Protein AF-A0A7C4HVN5-F1 (afdb_monomer)

Solvent-accessible surface area (backbone atoms only — not comparable to full-atom values): 6038 Å² total; per-residue (Å²): 138,83,81,81,79,80,75,78,80,86,78,70,95,48,80,42,43,30,37,32,36,33,32,39,74,88,47,77,42,64,34,51,41,69,56,46,44,54,45,65,73,51,71,74,70,88,48,78,56,58,67,53,44,46,70,75,43,67,19,30,33,31,28,29,86,75,45,53,52,70,60,51,19,53,50,52,20,52,48,36,48,75,68,50,73,28,79,89,35,69,40,43,45,49,52,45,78,48,77,84,76,85,126

Structure (mmCIF, N/CA/C/O backbone):
data_AF-A0A7C4HVN5-F1
#
_entry.id   AF-A0A7C4HVN5-F1
#
loop_
_atom_site.group_PDB
_atom_site.id
_atom_site.type_symbol
_atom_site.label_atom_id
_atom_site.label_alt_id
_atom_site.label_comp_id
_atom_site.label_asym_id
_atom_site.label_entity_id
_atom_site.label_seq_id
_atom_site.pdbx_PDB_ins_code
_atom_site.Cartn_x
_atom_site.Cartn_y
_atom_site.Cartn_z
_atom_site.occupancy
_atom_site.B_iso_or_equiv
_atom_site.auth_seq_id
_atom_site.auth_comp_id
_atom_site.auth_asym_id
_atom_site.auth_atom_id
_atom_site.pdbx_PDB_model_num
ATOM 1 N N . MET A 1 1 ? -1.308 26.441 -25.029 1.00 46.66 1 MET A N 1
ATOM 2 C CA . MET A 1 1 ? -1.790 25.104 -24.630 1.00 46.66 1 MET A CA 1
ATOM 3 C C . MET A 1 1 ? -1.001 24.045 -25.396 1.00 46.66 1 MET A C 1
ATOM 5 O O . MET A 1 1 ? -1.317 23.825 -26.558 1.00 46.66 1 MET A O 1
ATOM 9 N N . PRO A 1 2 ? 0.049 23.431 -24.836 1.00 46.72 2 PRO A N 1
ATOM 10 C CA . PRO A 1 2 ? 0.594 22.197 -25.385 1.00 46.72 2 PRO A CA 1
ATOM 11 C C . PRO A 1 2 ? -0.026 21.003 -24.650 1.00 46.72 2 PRO A C 1
ATOM 13 O O . PRO A 1 2 ? 0.135 20.854 -23.442 1.00 46.72 2 PRO A O 1
ATOM 16 N N . GLY A 1 3 ? -0.795 20.197 -25.385 1.00 45.41 3 GLY A N 1
ATOM 17 C CA . GLY A 1 3 ? -1.386 18.957 -24.895 1.00 45.41 3 GLY A CA 1
ATOM 18 C C . GLY A 1 3 ? -0.297 17.934 -24.597 1.00 45.41 3 GLY A C 1
ATOM 19 O O . GLY A 1 3 ? 0.466 17.557 -25.487 1.00 45.41 3 GLY A O 1
ATOM 20 N N . ASN A 1 4 ? -0.229 17.521 -23.332 1.00 45.53 4 ASN A N 1
ATOM 21 C CA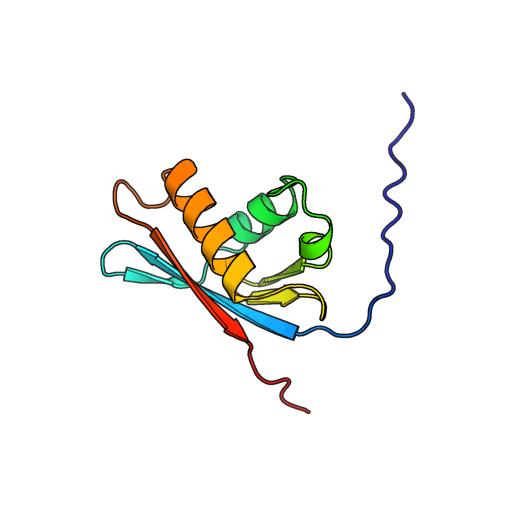 . ASN A 1 4 ? 0.646 16.465 -22.850 1.00 45.53 4 ASN A CA 1
ATOM 22 C C . ASN A 1 4 ? 0.444 15.192 -23.675 1.00 45.53 4 ASN A C 1
ATOM 24 O O . ASN A 1 4 ? -0.593 14.532 -23.623 1.00 45.53 4 ASN A O 1
ATOM 28 N N . ARG A 1 5 ? 1.490 14.856 -24.419 1.00 46.56 5 ARG A N 1
ATOM 29 C CA . ARG A 1 5 ? 1.700 13.573 -25.067 1.00 46.56 5 ARG A CA 1
ATOM 30 C C . ARG A 1 5 ? 1.930 12.535 -23.964 1.00 46.56 5 ARG A C 1
ATOM 32 O O . ARG A 1 5 ? 3.048 12.378 -23.486 1.00 46.56 5 ARG A O 1
ATOM 39 N N . PHE A 1 6 ? 0.864 11.869 -23.526 1.00 46.53 6 PHE A N 1
ATOM 40 C CA . PHE A 1 6 ? 0.971 10.651 -22.726 1.00 46.53 6 PHE A CA 1
ATOM 41 C C . PHE A 1 6 ? 1.478 9.542 -23.652 1.00 46.53 6 PHE A C 1
ATOM 43 O O . PHE A 1 6 ? 0.701 8.816 -24.269 1.00 46.53 6 PHE A O 1
ATOM 50 N N . GLU A 1 7 ? 2.798 9.470 -23.826 1.00 44.66 7 GLU A N 1
ATOM 51 C CA . GLU A 1 7 ? 3.442 8.303 -24.420 1.00 44.66 7 GLU A CA 1
ATOM 52 C C . GLU A 1 7 ? 3.279 7.138 -23.446 1.00 44.66 7 GLU A C 1
ATOM 54 O O . GLU A 1 7 ? 4.074 6.955 -22.529 1.00 44.66 7 GLU A O 1
ATOM 59 N N . TYR A 1 8 ? 2.206 6.371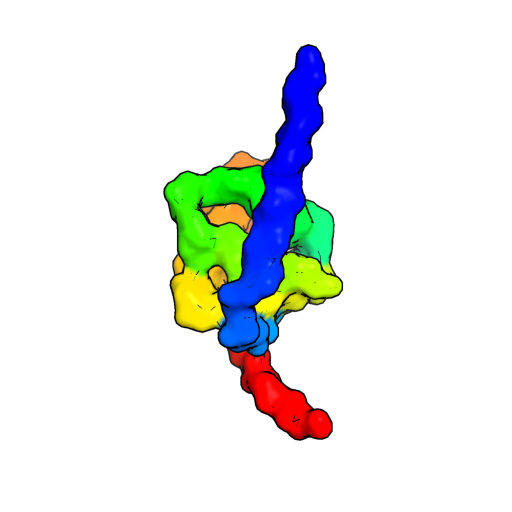 -23.634 1.00 49.00 8 TYR A N 1
ATOM 60 C CA . TYR A 1 8 ? 2.004 5.077 -22.998 1.00 49.00 8 TYR A CA 1
ATOM 61 C C . TYR A 1 8 ? 3.140 4.162 -23.478 1.00 49.00 8 TYR A C 1
ATOM 63 O O . TYR A 1 8 ? 3.090 3.613 -24.579 1.00 49.00 8 TYR A O 1
ATOM 71 N N . HIS A 1 9 ? 4.214 4.055 -22.694 1.00 47.97 9 HIS A N 1
ATOM 72 C CA . HIS A 1 9 ? 5.328 3.146 -22.955 1.00 47.97 9 HIS A CA 1
ATOM 73 C C . HIS A 1 9 ? 4.884 1.707 -22.656 1.00 47.97 9 HIS A C 1
ATOM 75 O O . HIS A 1 9 ? 5.329 1.044 -21.727 1.00 47.97 9 HIS A O 1
ATOM 81 N N . SER A 1 10 ? 3.982 1.199 -23.490 1.00 51.38 10 SER A N 1
ATOM 82 C CA . SER A 1 10 ? 3.634 -0.209 -23.576 1.00 51.38 10 SER A CA 1
ATOM 83 C C . SER A 1 10 ? 4.828 -0.985 -24.138 1.00 51.38 10 SER A C 1
ATOM 85 O O . SER A 1 10 ? 4.924 -1.174 -25.353 1.00 51.38 10 SER A O 1
ATOM 87 N N . ARG A 1 11 ? 5.769 -1.393 -23.273 1.00 50.28 11 ARG A N 1
ATOM 88 C CA . ARG A 1 11 ? 6.725 -2.493 -23.524 1.00 50.28 11 ARG A CA 1
ATOM 89 C C . ARG A 1 11 ? 7.532 -2.869 -22.273 1.00 50.28 11 ARG A C 1
ATOM 91 O O . ARG A 1 11 ? 8.747 -2.715 -22.233 1.00 50.28 11 ARG A O 1
ATOM 98 N N . ALA A 1 12 ? 6.868 -3.481 -21.297 1.00 47.78 12 ALA A N 1
ATOM 99 C CA . ALA A 1 12 ? 7.514 -4.446 -20.409 1.00 47.78 12 ALA A CA 1
ATOM 100 C C . ALA A 1 12 ? 6.524 -5.562 -20.044 1.00 47.78 12 ALA A C 1
ATOM 102 O O . ALA A 1 12 ? 5.816 -5.531 -19.047 1.00 47.78 12 ALA A O 1
ATOM 103 N N . MET A 1 13 ? 6.475 -6.577 -20.907 1.00 61.12 13 MET A N 1
ATOM 104 C CA . MET A 1 13 ? 5.964 -7.899 -20.561 1.00 61.12 13 MET A CA 1
ATOM 105 C C . MET A 1 13 ? 6.689 -8.390 -19.303 1.00 61.12 13 MET A C 1
ATOM 107 O O . MET A 1 13 ? 7.889 -8.605 -19.378 1.00 61.12 13 MET A O 1
ATOM 111 N N . PHE A 1 14 ? 5.981 -8.530 -18.182 1.00 53.28 14 PHE A N 1
ATOM 112 C CA . PHE 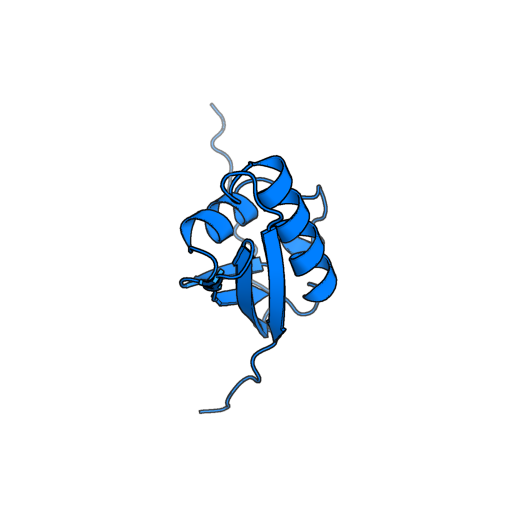A 1 14 ? 6.034 -9.620 -17.191 1.00 53.28 14 PHE A CA 1
ATOM 113 C C . PHE A 1 14 ? 5.077 -9.246 -16.051 1.00 53.28 14 PHE A C 1
ATOM 115 O O . PHE A 1 14 ? 5.493 -8.780 -14.998 1.00 53.28 14 PHE A O 1
ATOM 122 N N . VAL A 1 15 ? 3.783 -9.454 -16.290 1.00 62.56 15 VAL A N 1
ATOM 123 C CA . VAL A 1 15 ? 2.712 -9.094 -15.359 1.00 62.56 15 VAL A CA 1
ATOM 124 C C . VAL A 1 15 ? 2.706 -10.067 -14.172 1.00 62.56 15 VAL A C 1
ATOM 126 O O . VAL A 1 15 ? 2.344 -11.243 -14.295 1.00 62.56 15 VAL A O 1
ATOM 129 N N . ARG A 1 16 ? 3.213 -9.612 -13.023 1.00 75.88 16 ARG A N 1
ATOM 130 C CA . ARG A 1 16 ? 3.000 -10.275 -11.732 1.00 75.88 16 ARG A CA 1
ATOM 131 C C . ARG A 1 16 ? 1.654 -9.798 -11.218 1.00 75.88 16 ARG A C 1
ATOM 133 O O . ARG A 1 16 ? 1.431 -8.595 -11.118 1.00 75.88 16 ARG A O 1
ATOM 140 N N . LYS A 1 17 ? 0.753 -10.730 -10.919 1.00 82.75 17 LYS A N 1
ATOM 141 C CA . LYS A 1 17 ? -0.525 -10.391 -10.297 1.00 82.75 17 LYS A CA 1
ATOM 142 C C . LYS A 1 17 ? -0.289 -10.279 -8.804 1.00 82.75 17 LYS A C 1
ATOM 144 O O . LYS A 1 17 ? 0.065 -11.256 -8.161 1.00 82.75 17 LYS A O 1
ATOM 149 N N . LEU A 1 18 ? -0.460 -9.088 -8.268 1.00 85.62 18 LEU A N 1
ATOM 150 C CA . LEU A 1 18 ? -0.352 -8.794 -6.855 1.00 85.62 18 LEU A CA 1
ATOM 151 C C . LEU A 1 18 ? -1.758 -8.643 -6.288 1.00 85.62 18 LEU A C 1
ATOM 153 O O . LEU A 1 18 ? -2.559 -7.831 -6.750 1.00 85.62 18 LEU A O 1
ATOM 157 N N . ARG A 1 19 ? -2.067 -9.437 -5.273 1.00 87.69 19 ARG A N 1
ATOM 158 C CA . ARG A 1 19 ? -3.274 -9.284 -4.480 1.00 87.69 19 ARG A CA 1
ATOM 159 C C . ARG A 1 19 ? -2.990 -8.312 -3.348 1.00 87.69 19 ARG A C 1
ATOM 161 O O . ARG A 1 19 ? -2.082 -8.541 -2.559 1.00 87.69 19 ARG A O 1
ATOM 168 N N . VAL A 1 20 ? -3.771 -7.244 -3.267 1.00 88.25 20 VAL A N 1
ATOM 169 C CA . VAL A 1 20 ? -3.636 -6.182 -2.271 1.00 88.25 20 VAL A CA 1
ATOM 170 C C . VAL A 1 20 ? -4.799 -6.250 -1.292 1.00 88.25 20 VAL A C 1
ATOM 172 O O . VAL A 1 20 ? -5.960 -6.021 -1.639 1.00 88.25 20 VAL A O 1
ATOM 175 N N . GLU A 1 21 ? -4.475 -6.523 -0.038 1.00 90.19 21 GLU A N 1
ATOM 176 C CA . GLU A 1 21 ? -5.435 -6.621 1.051 1.00 90.19 21 GLU A CA 1
ATOM 177 C C . GLU A 1 21 ? -5.097 -5.582 2.114 1.00 90.19 21 GLU A C 1
ATOM 179 O O . GLU A 1 21 ? -3.946 -5.431 2.519 1.00 90.19 21 GLU A O 1
ATOM 184 N N . VAL A 1 22 ? -6.108 -4.854 2.573 1.00 88.81 22 VAL A N 1
ATOM 185 C CA . VAL A 1 22 ? -5.961 -3.846 3.620 1.00 88.81 22 VAL A CA 1
ATOM 186 C C . VAL A 1 22 ? -6.634 -4.340 4.891 1.00 88.81 22 VAL A C 1
ATOM 188 O O . VAL A 1 22 ? -7.751 -4.854 4.870 1.00 88.81 22 VAL A O 1
ATOM 191 N N . ILE A 1 23 ? -5.942 -4.204 6.012 1.00 89.00 23 ILE A N 1
ATOM 192 C CA . ILE A 1 23 ? -6.401 -4.626 7.330 1.00 89.00 23 ILE A CA 1
ATOM 193 C C . ILE A 1 23 ? -6.536 -3.366 8.172 1.00 89.00 23 ILE A C 1
ATOM 195 O O . ILE A 1 23 ? -5.551 -2.685 8.436 1.00 89.00 23 ILE A O 1
ATOM 199 N N . ILE A 1 24 ? -7.755 -3.027 8.570 1.00 87.88 24 ILE A N 1
ATOM 200 C CA . ILE A 1 24 ? -8.050 -1.792 9.298 1.00 87.88 24 ILE A CA 1
ATOM 201 C C . ILE A 1 24 ? -8.613 -2.183 10.653 1.00 87.88 24 ILE A C 1
ATOM 203 O O . ILE A 1 24 ? -9.739 -2.669 10.766 1.00 87.88 24 ILE A O 1
ATOM 207 N N . GLY A 1 25 ? -7.798 -2.030 11.696 1.00 84.19 25 GLY A N 1
ATOM 208 C CA . GLY A 1 25 ? -8.101 -2.604 13.006 1.00 84.19 25 GLY A CA 1
ATOM 209 C C . GLY A 1 25 ? -8.181 -4.134 12.942 1.00 84.19 25 GLY A C 1
ATOM 210 O O . GLY A 1 25 ? -7.150 -4.796 12.938 1.00 84.19 25 GLY A O 1
ATOM 211 N N . ASN A 1 26 ? -9.400 -4.682 12.887 1.00 80.56 26 ASN A N 1
ATOM 212 C CA . ASN A 1 26 ? -9.669 -6.126 12.843 1.00 80.56 26 ASN A CA 1
ATOM 213 C C . ASN A 1 26 ? -10.419 -6.562 11.569 1.00 80.56 26 ASN A C 1
ATOM 215 O O . ASN A 1 26 ? -10.801 -7.723 11.436 1.00 80.56 26 ASN A O 1
ATOM 219 N N . GLU A 1 27 ? -10.653 -5.638 10.638 1.00 82.94 27 GLU A N 1
ATOM 220 C CA . GLU A 1 27 ? -11.346 -5.925 9.386 1.00 82.94 27 GLU A CA 1
ATOM 221 C C . GLU A 1 27 ? -10.341 -6.019 8.246 1.00 82.94 27 GLU A C 1
ATOM 223 O O . GLU A 1 27 ? -9.667 -5.043 7.911 1.00 82.94 27 GLU A O 1
ATOM 228 N N . LYS A 1 28 ? -10.242 -7.208 7.650 1.00 86.19 28 LYS A N 1
ATOM 229 C CA . LYS A 1 28 ? -9.479 -7.442 6.428 1.00 86.19 28 LYS A CA 1
ATOM 230 C C . LYS A 1 28 ? -10.415 -7.283 5.234 1.00 86.19 28 LYS A C 1
ATOM 232 O O . LYS A 1 28 ? -11.396 -8.013 5.1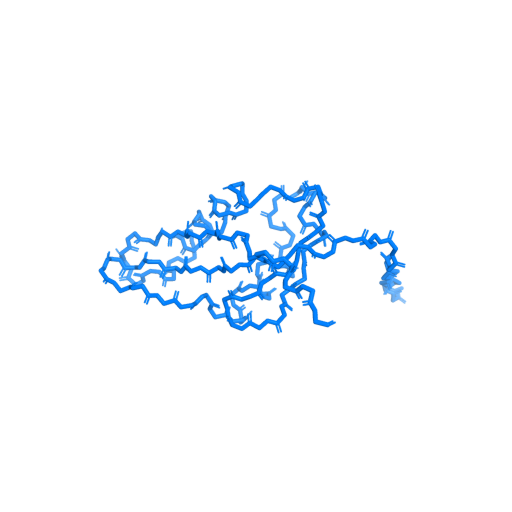24 1.00 86.19 28 LYS A O 1
ATOM 237 N N . ARG A 1 29 ? -10.097 -6.354 4.336 1.00 86.50 29 ARG A N 1
ATOM 238 C CA . ARG A 1 29 ? -10.845 -6.112 3.098 1.00 86.50 29 ARG A CA 1
ATOM 239 C C . ARG A 1 29 ? -9.913 -6.020 1.899 1.00 86.50 29 ARG A C 1
ATOM 241 O O . ARG A 1 29 ? -8.732 -5.707 2.037 1.00 86.50 29 ARG A O 1
ATOM 248 N N . LEU A 1 30 ? -10.447 -6.298 0.716 1.00 85.69 30 LEU A N 1
ATOM 249 C CA . LEU A 1 30 ? -9.736 -6.037 -0.534 1.00 85.69 30 LEU A CA 1
ATOM 250 C C . LEU A 1 30 ? -9.534 -4.525 -0.679 1.00 85.69 30 LEU A C 1
ATOM 252 O O . LEU A 1 30 ? -10.409 -3.743 -0.299 1.00 85.69 30 LEU A O 1
ATOM 256 N N . CYS A 1 31 ? -8.367 -4.108 -1.174 1.00 83.38 31 CYS A N 1
ATOM 257 C CA . CYS A 1 31 ? -8.113 -2.689 -1.403 1.00 83.38 31 CYS A CA 1
ATOM 258 C C . CYS A 1 31 ? -9.044 -2.179 -2.516 1.00 83.38 31 CYS A C 1
ATOM 260 O O . CYS A 1 31 ? -8.978 -2.713 -3.621 1.00 83.38 31 CYS A O 1
ATOM 262 N N . PRO A 1 32 ? -9.893 -1.167 -2.282 1.00 82.88 32 PRO A N 1
ATOM 263 C CA . PRO A 1 32 ? -10.771 -0.639 -3.320 1.00 82.88 32 PRO A CA 1
ATOM 264 C C . PRO A 1 32 ? -9.979 -0.227 -4.564 1.00 82.88 32 PRO A C 1
ATOM 266 O O . PRO A 1 32 ? -8.915 0.389 -4.443 1.00 82.88 32 PRO A O 1
ATOM 269 N N . LEU A 1 33 ? -10.514 -0.513 -5.755 1.00 80.50 33 LEU A N 1
ATOM 270 C CA . LEU A 1 33 ? -9.870 -0.125 -7.014 1.00 80.50 33 LEU A CA 1
ATOM 271 C C . LEU A 1 33 ? -9.628 1.390 -7.063 1.00 80.50 33 LEU A C 1
ATOM 273 O O . LEU A 1 33 ? -8.567 1.809 -7.494 1.00 80.50 33 LEU A O 1
ATOM 277 N N . GLU A 1 34 ? -10.547 2.201 -6.528 1.00 80.94 34 GLU A N 1
ATOM 278 C CA . GLU A 1 34 ? -10.388 3.661 -6.416 1.00 80.94 34 GLU A CA 1
ATOM 279 C C . GLU A 1 34 ? -9.144 4.090 -5.619 1.00 80.94 34 GLU A C 1
ATOM 281 O O . GLU A 1 34 ? -8.560 5.136 -5.899 1.00 80.94 34 GLU A O 1
ATOM 286 N N . TRP A 1 35 ? -8.724 3.311 -4.616 1.00 84.31 35 TRP A N 1
ATOM 287 C CA . TRP A 1 35 ? -7.552 3.624 -3.799 1.00 84.31 35 TRP A CA 1
ATOM 288 C C . TRP A 1 35 ? -6.280 3.239 -4.533 1.00 84.31 35 TRP A C 1
ATOM 290 O O . TRP A 1 35 ? -5.320 4.002 -4.496 1.00 84.31 35 TRP A O 1
ATOM 300 N N . LEU A 1 36 ? -6.299 2.096 -5.223 1.00 80.12 36 LEU A N 1
ATOM 301 C CA . LEU A 1 36 ? -5.208 1.659 -6.090 1.00 80.12 36 LEU A CA 1
ATOM 302 C C . LEU A 1 36 ? -5.029 2.617 -7.276 1.00 80.12 36 LEU A C 1
ATOM 304 O O . LEU A 1 36 ? -3.911 3.028 -7.557 1.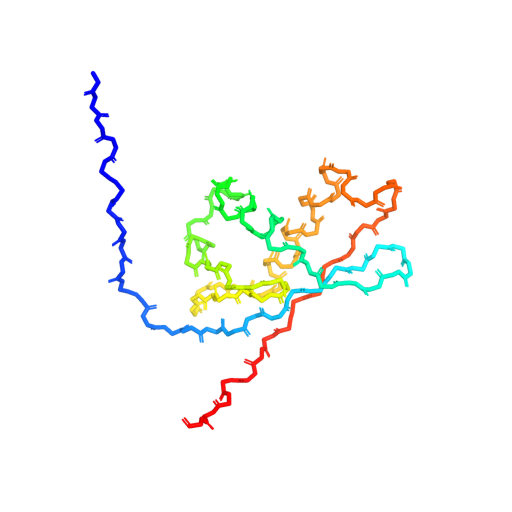00 80.12 36 LEU A O 1
ATOM 308 N N . ASP A 1 37 ? -6.125 3.033 -7.907 1.00 76.94 37 ASP A N 1
ATOM 309 C CA . ASP A 1 37 ? -6.153 4.021 -8.987 1.00 76.94 37 ASP A CA 1
ATOM 310 C C . ASP A 1 37 ? -5.661 5.391 -8.504 1.00 76.94 37 ASP A C 1
ATOM 312 O O . ASP A 1 37 ? -4.735 5.958 -9.078 1.00 76.94 37 ASP A O 1
ATOM 316 N N . SER A 1 38 ? -6.171 5.878 -7.366 1.00 76.88 38 SER A N 1
ATOM 317 C CA . SER A 1 38 ? -5.700 7.128 -6.753 1.00 76.88 38 SER A CA 1
ATOM 318 C C . SER A 1 38 ? -4.222 7.083 -6.358 1.00 76.88 38 SER A C 1
ATOM 320 O O . SER A 1 38 ? -3.556 8.118 -6.354 1.00 76.88 38 SER A O 1
ATOM 322 N N . PHE A 1 39 ? -3.717 5.913 -5.968 1.00 74.94 39 PHE A N 1
ATOM 323 C CA . PHE A 1 39 ? -2.310 5.695 -5.650 1.00 74.94 39 PHE A CA 1
ATOM 324 C C . PHE A 1 39 ? -1.455 5.697 -6.925 1.00 74.94 39 PHE A C 1
ATOM 326 O O . PHE A 1 39 ? -0.459 6.415 -6.980 1.00 74.94 39 PHE A O 1
ATOM 333 N N . ALA A 1 40 ? -1.885 4.984 -7.970 1.00 68.06 40 ALA A N 1
ATOM 334 C CA . ALA A 1 40 ? -1.204 4.920 -9.262 1.00 68.06 40 ALA A CA 1
ATOM 335 C C . ALA A 1 40 ? -1.183 6.283 -9.982 1.00 68.06 40 ALA A C 1
ATOM 337 O O . ALA A 1 40 ? -0.140 6.716 -10.463 1.00 68.06 40 ALA A O 1
ATOM 338 N N . MET A 1 41 ? -2.300 7.021 -9.989 1.00 67.69 41 MET A N 1
ATOM 339 C CA . MET A 1 41 ? -2.388 8.351 -10.610 1.00 67.69 41 MET A CA 1
ATOM 340 C C . MET A 1 41 ? -1.530 9.406 -9.912 1.00 67.69 41 MET A C 1
ATOM 342 O O . MET A 1 41 ? -1.093 10.377 -10.536 1.00 67.69 41 MET A O 1
ATOM 346 N N . ARG A 1 42 ? -1.325 9.282 -8.598 1.00 59.00 42 ARG A N 1
ATOM 347 C CA . ARG A 1 42 ? -0.739 10.353 -7.792 1.00 59.00 42 ARG A CA 1
ATOM 348 C C . ARG A 1 42 ? 0.728 10.098 -7.484 1.00 59.00 42 ARG A C 1
ATOM 350 O O . ARG A 1 42 ? 1.083 10.154 -6.319 1.00 59.00 42 ARG A O 1
ATOM 357 N N . ASN A 1 43 ? 1.557 9.887 -8.513 1.00 52.25 43 ASN A N 1
ATOM 358 C CA . ASN A 1 43 ? 3.019 10.087 -8.499 1.00 52.25 43 ASN A CA 1
ATOM 359 C C . ASN A 1 43 ? 3.680 9.694 -7.156 1.00 52.25 43 ASN A C 1
ATOM 361 O O . ASN A 1 43 ? 4.304 10.515 -6.481 1.00 52.25 43 ASN A O 1
ATOM 365 N N . PHE A 1 44 ? 3.385 8.480 -6.673 1.00 49.88 44 PHE A N 1
ATOM 366 C CA . PHE A 1 44 ? 3.256 8.303 -5.224 1.00 49.88 44 PHE A CA 1
ATOM 367 C C . PHE A 1 44 ? 4.573 8.208 -4.446 1.00 49.88 44 PHE A C 1
ATOM 369 O O . PHE A 1 44 ? 4.589 8.387 -3.231 1.00 49.88 44 PHE A O 1
ATOM 376 N N . THR A 1 45 ? 5.711 8.048 -5.110 1.00 47.66 45 THR A N 1
ATOM 377 C CA . THR A 1 45 ? 6.998 7.975 -4.398 1.00 47.66 45 THR A CA 1
ATOM 378 C C . THR A 1 45 ? 8.160 8.606 -5.147 1.00 47.66 45 THR A C 1
ATOM 380 O O . THR A 1 45 ? 9.303 8.340 -4.789 1.00 47.66 45 THR A O 1
ATOM 383 N N . ASN A 1 46 ? 7.922 9.431 -6.181 1.00 52.56 46 ASN A N 1
ATOM 384 C CA . ASN A 1 46 ? 9.012 9.941 -7.038 1.00 52.56 46 ASN A CA 1
ATOM 385 C C . ASN A 1 46 ? 9.925 8.796 -7.549 1.00 52.56 46 ASN A C 1
ATOM 387 O O . ASN A 1 46 ? 11.102 8.985 -7.851 1.00 52.56 46 ASN A O 1
ATOM 391 N N . ALA A 1 47 ? 9.378 7.579 -7.557 1.00 54.06 47 ALA A N 1
ATOM 392 C CA . ALA A 1 47 ? 10.084 6.328 -7.716 1.00 54.06 47 ALA A CA 1
ATOM 393 C C . ALA A 1 47 ? 9.527 5.699 -8.994 1.00 54.06 47 ALA A C 1
ATOM 395 O O . ALA A 1 47 ? 8.470 5.064 -8.957 1.00 54.06 47 ALA A O 1
ATOM 396 N N . PRO A 1 48 ? 10.209 5.900 -10.135 1.00 61.22 48 PRO A N 1
ATOM 397 C CA . PRO A 1 48 ? 9.765 5.389 -11.430 1.00 61.22 48 PRO A CA 1
ATOM 398 C C . PRO A 1 48 ? 9.677 3.855 -11.469 1.00 61.22 48 PRO A C 1
ATOM 400 O O . PRO A 1 48 ? 9.153 3.293 -12.422 1.00 61.22 48 PRO A O 1
ATOM 403 N N . GLU A 1 49 ? 10.162 3.161 -10.432 1.00 62.28 49 GLU A N 1
ATOM 404 C CA . GLU A 1 49 ? 10.020 1.713 -10.266 1.00 62.28 49 GLU A CA 1
ATOM 405 C C . GLU A 1 49 ? 8.561 1.262 -10.078 1.00 62.28 49 GLU A C 1
ATOM 407 O O . GLU A 1 49 ? 8.238 0.151 -10.482 1.00 62.28 49 GLU A O 1
ATOM 412 N N . PHE A 1 50 ? 7.684 2.111 -9.521 1.00 66.25 50 PHE A N 1
ATOM 413 C CA . PHE A 1 50 ? 6.261 1.799 -9.301 1.00 66.25 50 PHE A CA 1
ATOM 414 C C . PHE A 1 50 ? 5.340 2.306 -10.416 1.00 66.25 50 PHE A C 1
ATOM 416 O O . PHE A 1 50 ? 4.143 2.035 -10.380 1.00 66.25 50 PHE A O 1
ATOM 423 N N . ASP A 1 51 ? 5.882 3.019 -11.405 1.00 65.00 51 ASP A N 1
ATOM 424 C CA . ASP A 1 51 ? 5.129 3.464 -12.586 1.00 65.00 51 ASP A CA 1
ATOM 425 C C . ASP A 1 51 ? 4.662 2.261 -13.428 1.00 65.00 51 ASP A C 1
ATOM 427 O O . ASP A 1 51 ? 3.591 2.276 -14.023 1.00 65.00 51 ASP A O 1
ATOM 431 N N . ASP A 1 52 ? 5.410 1.152 -13.363 1.00 70.69 52 ASP A N 1
ATOM 432 C CA . ASP A 1 52 ? 5.063 -0.134 -13.980 1.00 70.69 52 ASP A CA 1
ATOM 433 C C . ASP A 1 52 ? 4.044 -0.935 -13.133 1.00 70.69 52 ASP A C 1
ATOM 435 O O . ASP A 1 52 ? 4.074 -2.167 -13.101 1.00 70.69 52 ASP A O 1
ATOM 439 N N . THR A 1 53 ? 3.166 -0.246 -12.391 1.00 74.88 53 THR A N 1
ATOM 440 C CA . THR A 1 53 ? 2.026 -0.854 -11.690 1.00 74.88 53 THR A CA 1
ATOM 441 C C . THR A 1 53 ? 0.709 -0.443 -12.333 1.00 74.88 53 THR A C 1
ATOM 443 O O . THR A 1 53 ? 0.439 0.734 -12.553 1.00 74.88 53 THR A O 1
ATOM 446 N N . LEU A 1 54 ? -0.133 -1.429 -12.626 1.00 75.12 54 LEU A N 1
ATOM 447 C CA . LEU A 1 54 ? -1.429 -1.252 -13.254 1.00 75.12 54 LEU A CA 1
ATOM 448 C C . LEU A 1 54 ? -2.520 -1.850 -12.357 1.00 75.12 54 LEU A C 1
ATOM 450 O O . LEU A 1 54 ? -2.559 -3.064 -12.157 1.00 75.12 54 LEU A O 1
ATOM 454 N N . PRO A 1 55 ? -3.426 -1.041 -11.799 1.00 77.50 55 PRO A N 1
ATOM 455 C CA . PRO A 1 55 ? -4.571 -1.571 -11.076 1.00 77.50 55 PRO A CA 1
ATOM 456 C C . PRO A 1 55 ? -5.528 -2.283 -12.047 1.00 77.50 55 PRO A C 1
ATOM 458 O O . PRO A 1 55 ? -5.955 -1.703 -13.042 1.00 77.50 55 PRO A O 1
ATOM 461 N N . VAL A 1 56 ? -5.864 -3.545 -11.762 1.00 80.31 56 VAL A N 1
ATOM 462 C CA . VAL A 1 56 ? -6.720 -4.377 -12.633 1.00 80.31 56 VAL A CA 1
ATOM 463 C C . VAL A 1 56 ? -8.130 -4.492 -12.078 1.00 80.31 56 VAL A C 1
ATOM 465 O O . VAL A 1 56 ? -9.104 -4.413 -12.823 1.00 80.31 56 VAL A O 1
ATOM 468 N N . ALA A 1 57 ? -8.243 -4.722 -10.770 1.00 80.12 57 ALA A N 1
ATOM 469 C CA . ALA A 1 57 ? -9.515 -4.891 -10.082 1.00 80.12 57 ALA A CA 1
ATOM 470 C C . ALA A 1 57 ? -9.376 -4.553 -8.590 1.00 80.12 57 ALA A C 1
ATOM 472 O O . ALA A 1 57 ? -8.293 -4.239 -8.095 1.00 80.12 57 ALA A O 1
ATOM 473 N N . GLU A 1 58 ? -10.482 -4.623 -7.854 1.00 82.44 58 GLU A N 1
ATOM 474 C CA . GLU A 1 58 ? -10.482 -4.426 -6.404 1.00 82.44 58 GLU A CA 1
ATOM 475 C C . GLU A 1 58 ? -9.566 -5.449 -5.718 1.00 82.44 58 GLU A C 1
ATOM 477 O O . GLU A 1 58 ? -9.752 -6.662 -5.817 1.00 82.44 58 GLU A O 1
ATOM 482 N N . GLY A 1 59 ? -8.537 -4.948 -5.041 1.00 84.25 59 GLY A N 1
ATOM 483 C CA . GLY A 1 59 ? -7.505 -5.744 -4.396 1.00 84.25 59 GLY A CA 1
ATOM 484 C C . GLY A 1 59 ? -6.629 -6.520 -5.374 1.00 84.25 59 GLY A C 1
ATOM 485 O O . GLY A 1 59 ? -5.963 -7.458 -4.947 1.00 84.25 59 GLY A O 1
ATOM 486 N N . LEU A 1 60 ? -6.618 -6.160 -6.661 1.00 83.50 60 LEU A N 1
ATOM 487 C CA . LEU A 1 60 ? -5.793 -6.794 -7.681 1.00 83.50 60 LEU A CA 1
ATOM 488 C C . LEU A 1 60 ? -5.024 -5.741 -8.475 1.00 83.50 60 LEU A C 1
ATOM 490 O O . LEU A 1 60 ? -5.596 -4.889 -9.157 1.00 83.50 60 LEU A O 1
ATOM 494 N N . LEU A 1 61 ? -3.707 -5.841 -8.411 1.00 82.00 61 LEU A N 1
ATOM 495 C CA . LEU A 1 61 ? -2.786 -4.933 -9.060 1.00 82.00 61 LEU A CA 1
ATOM 496 C C . LEU A 1 61 ? -1.749 -5.742 -9.823 1.00 82.00 61 LEU A C 1
ATOM 498 O O . LEU A 1 61 ? -1.174 -6.695 -9.316 1.00 82.00 61 LEU A O 1
ATOM 502 N N . GLU A 1 62 ? -1.526 -5.376 -11.066 1.00 81.94 62 GLU A N 1
ATOM 503 C CA . GLU A 1 62 ? -0.484 -5.936 -11.898 1.00 81.94 62 GLU A CA 1
ATOM 504 C C . GLU A 1 62 ? 0.775 -5.097 -11.766 1.00 81.94 62 GLU A C 1
ATOM 506 O O . GLU A 1 62 ? 0.716 -3.875 -11.725 1.00 81.94 62 GLU A O 1
ATOM 511 N N . ALA A 1 63 ? 1.920 -5.753 -11.647 1.00 79.06 63 ALA A N 1
ATOM 512 C CA . ALA A 1 63 ? 3.181 -5.070 -11.440 1.00 79.06 63 ALA A CA 1
ATOM 513 C C . ALA A 1 63 ? 4.286 -5.686 -12.293 1.00 79.06 63 ALA A C 1
ATOM 515 O O . ALA A 1 63 ? 4.353 -6.911 -12.460 1.00 79.06 63 ALA A O 1
ATOM 516 N N . GLY A 1 64 ? 5.164 -4.833 -12.812 1.00 74.25 64 GLY A N 1
ATOM 517 C CA . GLY A 1 64 ? 6.369 -5.255 -13.503 1.00 74.25 64 GLY A CA 1
ATOM 518 C C . GLY A 1 64 ? 7.338 -6.010 -12.606 1.00 74.25 64 GLY A C 1
ATOM 519 O O . GLY A 1 64 ? 7.351 -5.871 -11.386 1.00 74.25 64 GLY A O 1
ATOM 520 N N . SER A 1 65 ? 8.260 -6.750 -13.219 1.00 70.62 65 SER A N 1
ATOM 521 C CA . SER A 1 65 ? 9.317 -7.488 -12.508 1.00 70.62 65 SER A CA 1
ATOM 522 C C . SER A 1 65 ? 10.258 -6.629 -11.652 1.00 70.62 65 SER A C 1
ATOM 524 O O . SER A 1 65 ? 11.052 -7.189 -10.901 1.00 70.62 65 SER A O 1
ATOM 526 N N . ARG A 1 66 ? 10.219 -5.300 -11.800 1.00 71.94 66 ARG A N 1
ATOM 527 C CA . ARG A 1 66 ? 11.010 -4.339 -11.013 1.00 71.94 66 ARG A CA 1
ATOM 528 C C . ARG A 1 66 ? 10.289 -3.851 -9.759 1.00 71.94 66 ARG A C 1
ATOM 530 O O . ARG A 1 66 ? 10.926 -3.248 -8.904 1.00 71.94 66 ARG A O 1
ATOM 537 N N . VAL A 1 67 ? 8.987 -4.097 -9.658 1.00 75.50 67 VAL A N 1
ATOM 538 C CA . VAL A 1 67 ? 8.176 -3.669 -8.525 1.00 75.50 67 VAL A CA 1
ATOM 539 C C . VAL A 1 67 ? 8.333 -4.680 -7.402 1.00 75.50 67 VAL A C 1
ATOM 541 O O . VAL A 1 67 ? 7.977 -5.851 -7.548 1.00 75.50 67 VAL A O 1
ATOM 544 N N . GLU A 1 68 ? 8.826 -4.224 -6.255 1.00 81.00 68 GLU A N 1
ATOM 545 C CA . GLU A 1 68 ? 8.860 -5.055 -5.058 1.00 81.00 68 GLU A CA 1
ATOM 546 C C . GLU A 1 68 ? 7.520 -4.987 -4.306 1.00 81.00 68 GLU A C 1
ATOM 548 O O . GLU A 1 68 ? 7.149 -3.914 -3.814 1.00 81.00 68 GLU A O 1
ATOM 553 N N . PRO A 1 69 ? 6.799 -6.115 -4.137 1.00 80.25 69 PRO A N 1
ATOM 554 C CA . PRO A 1 69 ? 5.497 -6.129 -3.468 1.00 80.25 69 PRO A CA 1
ATOM 555 C C . PRO A 1 69 ? 5.590 -5.693 -2.002 1.00 80.25 69 PRO A C 1
ATOM 557 O O . PRO A 1 69 ? 4.681 -5.043 -1.495 1.00 80.25 69 PRO A O 1
ATOM 560 N N . GLN A 1 70 ? 6.709 -5.980 -1.328 1.00 82.75 70 GLN A N 1
ATOM 561 C CA . GLN A 1 70 ? 6.946 -5.561 0.059 1.00 82.75 70 GLN A CA 1
ATOM 562 C C . GLN A 1 70 ? 7.064 -4.035 0.184 1.00 82.75 70 GLN A C 1
ATOM 564 O O . GLN A 1 70 ? 6.480 -3.434 1.086 1.00 82.75 70 GLN A O 1
ATOM 569 N N . ARG A 1 71 ? 7.780 -3.392 -0.748 1.00 82.38 71 ARG A N 1
ATOM 570 C CA . ARG A 1 71 ? 7.907 -1.927 -0.803 1.00 82.38 71 ARG A CA 1
ATOM 571 C C . ARG A 1 71 ? 6.585 -1.269 -1.166 1.00 82.38 71 ARG A C 1
ATOM 573 O O . ARG A 1 71 ? 6.216 -0.280 -0.539 1.00 82.38 71 ARG A O 1
ATOM 580 N N . LEU A 1 72 ? 5.863 -1.839 -2.131 1.00 81.31 72 LEU A N 1
ATOM 581 C CA . LEU A 1 72 ? 4.536 -1.371 -2.517 1.00 81.31 72 LEU A CA 1
ATOM 582 C C . LEU A 1 72 ? 3.555 -1.448 -1.337 1.00 81.31 72 LEU A C 1
ATOM 584 O O . LEU A 1 72 ? 2.827 -0.489 -1.092 1.00 81.31 72 LEU A O 1
ATOM 588 N N . ALA A 1 73 ? 3.583 -2.542 -0.568 1.00 85.19 73 ALA A N 1
ATOM 589 C CA . ALA A 1 73 ? 2.751 -2.715 0.619 1.00 85.19 73 ALA A CA 1
ATOM 590 C C . ALA A 1 73 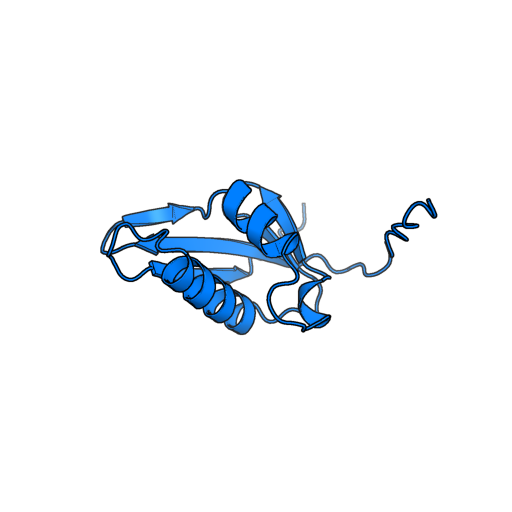? 3.038 -1.627 1.657 1.00 85.19 73 ALA A C 1
ATOM 592 O O . ALA A 1 73 ? 2.121 -0.929 2.081 1.00 85.19 73 ALA A O 1
ATOM 593 N N . ALA A 1 74 ? 4.313 -1.421 2.001 1.00 85.38 74 ALA A N 1
ATOM 594 C CA . ALA A 1 74 ? 4.720 -0.395 2.957 1.00 85.38 74 ALA A CA 1
ATOM 595 C C . ALA A 1 74 ? 4.350 1.023 2.483 1.00 85.38 74 ALA A C 1
ATOM 597 O O . ALA A 1 74 ? 3.863 1.834 3.270 1.00 85.38 74 ALA A O 1
ATOM 598 N N . ALA A 1 75 ? 4.538 1.330 1.196 1.00 82.62 75 ALA A N 1
ATOM 599 C CA . ALA A 1 75 ? 4.188 2.630 0.629 1.00 82.62 75 ALA A CA 1
ATOM 600 C C . ALA A 1 75 ? 2.672 2.879 0.657 1.00 82.62 75 ALA A C 1
ATOM 602 O O . ALA A 1 75 ? 2.229 3.945 1.092 1.00 82.62 75 ALA A O 1
ATOM 603 N N . LEU A 1 76 ? 1.871 1.895 0.238 1.00 83.19 76 LEU A N 1
ATOM 604 C CA . LEU A 1 76 ? 0.413 1.987 0.266 1.00 83.19 76 LEU A CA 1
ATOM 605 C C . LEU A 1 76 ? -0.108 2.084 1.704 1.00 83.19 76 LEU A C 1
ATOM 607 O O . LEU A 1 76 ? -1.015 2.867 1.978 1.00 83.19 76 LEU A O 1
ATOM 611 N N . GLU A 1 77 ? 0.496 1.354 2.640 1.00 87.44 77 GLU A N 1
ATOM 612 C CA . GLU A 1 77 ? 0.184 1.445 4.064 1.00 87.44 77 GLU A CA 1
ATOM 613 C C . GLU A 1 77 ? 0.391 2.865 4.586 1.00 87.44 77 GLU A C 1
ATOM 615 O O . GLU A 1 77 ? -0.530 3.466 5.149 1.00 87.44 77 GLU A O 1
ATOM 620 N N . GLN A 1 78 ? 1.570 3.439 4.350 1.00 85.94 78 GLN A N 1
ATOM 621 C CA . GLN A 1 78 ? 1.853 4.807 4.765 1.00 85.94 78 GLN A CA 1
ATOM 622 C C . GLN A 1 78 ? 0.901 5.803 4.108 1.00 85.94 78 GLN A C 1
ATOM 624 O O . GLN A 1 78 ? 0.399 6.695 4.790 1.00 85.94 78 GLN A O 1
ATOM 629 N N . TRP A 1 79 ? 0.574 5.628 2.827 1.00 83.50 79 TRP A N 1
ATOM 630 C CA . TRP A 1 79 ? -0.395 6.484 2.152 1.00 83.50 79 TRP A CA 1
ATOM 631 C C . TRP A 1 79 ? -1.776 6.450 2.795 1.00 83.50 79 TRP A C 1
ATOM 633 O O . TRP A 1 79 ? -2.370 7.500 3.037 1.00 83.50 79 TRP A O 1
ATOM 643 N N . LEU A 1 80 ? -2.297 5.254 3.070 1.00 84.25 80 LEU A N 1
ATOM 644 C CA . LEU A 1 80 ? -3.629 5.079 3.640 1.00 84.25 80 LEU A CA 1
ATOM 645 C C . LEU A 1 80 ? -3.713 5.682 5.042 1.00 84.25 80 LEU A C 1
ATOM 647 O O . LEU A 1 80 ? -4.707 6.341 5.360 1.00 84.25 80 LEU A O 1
ATOM 651 N N . ASN A 1 81 ? -2.652 5.530 5.840 1.00 84.56 81 ASN A N 1
ATOM 652 C CA . ASN A 1 81 ? -2.532 6.182 7.143 1.00 84.56 81 ASN A CA 1
ATOM 653 C C . ASN A 1 81 ? -2.433 7.714 7.003 1.00 84.56 81 ASN A C 1
ATOM 655 O O . ASN A 1 81 ? -3.165 8.429 7.682 1.00 84.56 81 ASN A O 1
ATOM 659 N N . GLN A 1 82 ? -1.622 8.233 6.072 1.00 84.31 82 GLN A N 1
ATOM 660 C CA . GLN A 1 82 ? -1.505 9.675 5.783 1.00 84.31 82 GLN A CA 1
ATOM 661 C C . GLN A 1 82 ? -2.825 10.293 5.301 1.00 84.31 82 GLN A C 1
ATOM 663 O O . GLN A 1 82 ? -3.149 11.430 5.632 1.00 84.31 82 GLN A O 1
ATOM 668 N N . ARG A 1 83 ? -3.607 9.549 4.513 1.00 80.31 83 ARG A N 1
ATOM 669 C CA . ARG A 1 83 ? -4.921 9.974 4.014 1.00 80.31 83 ARG A CA 1
ATOM 670 C C . ARG A 1 83 ? -6.046 9.806 5.035 1.00 80.31 83 ARG A C 1
ATOM 672 O O . ARG A 1 83 ? -7.162 10.223 4.739 1.00 80.31 83 ARG A O 1
ATOM 679 N N . GLY A 1 84 ? -5.792 9.177 6.183 1.00 78.75 84 GLY A N 1
ATOM 680 C CA . GLY A 1 84 ? -6.820 8.893 7.185 1.00 78.75 84 GLY A CA 1
ATOM 681 C C . GLY A 1 84 ? -7.886 7.896 6.713 1.00 78.75 84 GLY A C 1
ATOM 682 O O . GLY A 1 84 ? -8.989 7.876 7.250 1.00 78.75 84 GLY A O 1
ATOM 683 N N . LYS A 1 85 ? -7.581 7.046 5.720 1.00 75.00 85 LYS A N 1
ATOM 684 C CA . LYS A 1 85 ? -8.525 6.056 5.155 1.00 75.00 85 LYS A CA 1
ATOM 685 C C . LYS A 1 85 ? -8.868 4.911 6.120 1.00 75.00 85 LYS A C 1
ATOM 687 O O . LYS A 1 85 ? -9.742 4.096 5.826 1.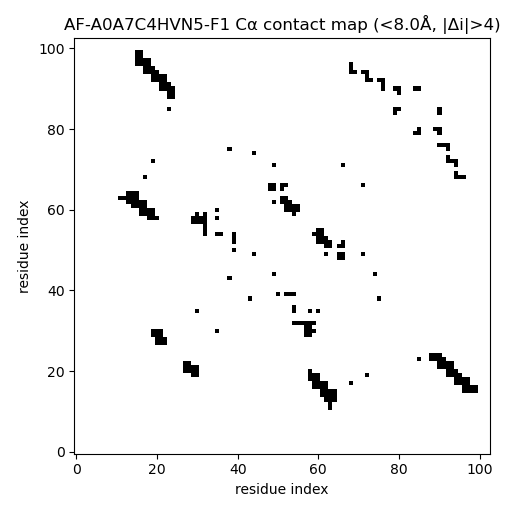00 75.00 85 LYS A O 1
ATOM 692 N N . GLY A 1 86 ? -8.174 4.846 7.254 1.00 69.50 86 GLY A N 1
ATOM 693 C CA . GLY A 1 86 ? -8.407 3.895 8.336 1.00 69.50 86 GLY A CA 1
ATOM 694 C C . GLY A 1 86 ? -9.487 4.288 9.334 1.00 69.50 86 GLY A C 1
ATOM 695 O O . GLY A 1 86 ? -9.617 3.591 10.331 1.00 69.50 86 GLY A O 1
ATOM 696 N N . ASP A 1 87 ? -10.224 5.384 9.118 1.00 71.62 87 ASP A N 1
ATOM 697 C CA . ASP A 1 87 ? -11.258 5.850 10.059 1.00 71.62 87 ASP A CA 1
ATOM 698 C C . ASP A 1 87 ? -10.696 6.008 11.494 1.00 71.62 87 ASP A C 1
ATOM 700 O O . ASP A 1 87 ? -11.247 5.536 12.483 1.00 71.62 87 ASP A O 1
ATOM 704 N N . GLY A 1 88 ? -9.485 6.572 11.599 1.00 75.25 88 GLY A N 1
ATOM 705 C CA . GLY A 1 88 ? -8.753 6.712 12.866 1.00 75.25 88 GLY A CA 1
ATOM 706 C C . GLY A 1 88 ? -8.051 5.444 13.378 1.00 75.25 88 GLY A C 1
ATOM 707 O O . GLY A 1 88 ? -7.384 5.499 14.409 1.00 75.25 88 GLY A O 1
ATOM 708 N N . LYS A 1 89 ? -8.147 4.312 12.671 1.00 82.62 89 LYS A N 1
ATOM 709 C CA . LYS A 1 89 ? -7.434 3.064 12.989 1.00 82.62 89 LYS A CA 1
ATOM 710 C C . LYS A 1 89 ? -6.179 2.904 12.125 1.00 82.62 89 LYS A C 1
ATOM 712 O O . LYS A 1 89 ? -6.170 3.357 10.978 1.00 82.62 89 LYS A O 1
ATOM 717 N N . PRO A 1 90 ? -5.140 2.216 12.636 1.00 83.25 90 PRO A N 1
ATOM 718 C CA . PRO A 1 90 ? -3.976 1.881 11.830 1.00 83.25 90 PRO A CA 1
ATOM 719 C C . PRO A 1 90 ? -4.409 0.985 10.670 1.00 83.25 90 PRO A C 1
ATOM 721 O O . PRO A 1 90 ? -4.999 -0.082 10.875 1.00 83.25 90 PRO A O 1
ATOM 724 N N . VAL A 1 91 ? -4.129 1.443 9.453 1.00 87.25 91 VAL A N 1
ATOM 725 C CA . VAL A 1 91 ? -4.288 0.632 8.248 1.00 87.25 91 VAL A CA 1
ATOM 726 C C . VAL A 1 91 ? -3.011 -0.161 8.068 1.00 87.25 91 VAL A C 1
ATOM 728 O O . VAL A 1 91 ? -1.933 0.421 8.120 1.00 87.25 91 VAL A O 1
ATOM 731 N N . LYS A 1 92 ? -3.136 -1.465 7.851 1.00 88.62 92 LYS A N 1
ATOM 732 C CA . LYS A 1 92 ? -2.056 -2.333 7.397 1.00 88.62 92 LYS A CA 1
ATOM 733 C C . LYS A 1 92 ? -2.319 -2.789 5.980 1.00 88.62 92 LYS A C 1
ATOM 735 O O . LYS A 1 92 ? -3.474 -3.001 5.616 1.00 88.62 92 LYS A O 1
ATOM 740 N N . VAL A 1 93 ? -1.266 -2.968 5.197 1.00 88.19 93 VAL A N 1
ATOM 741 C CA . VAL A 1 93 ? -1.384 -3.470 3.825 1.00 88.19 93 VAL A CA 1
ATOM 742 C C . VAL A 1 93 ? -0.584 -4.752 3.695 1.00 88.19 93 VAL A C 1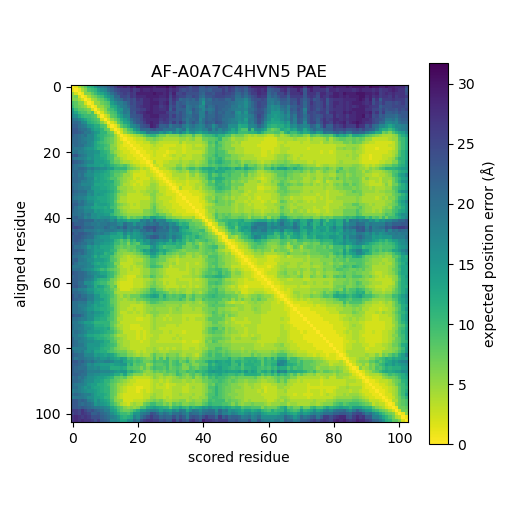
ATOM 744 O O . VAL A 1 93 ? 0.605 -4.791 3.989 1.00 88.19 93 VAL A O 1
ATOM 747 N N . ALA A 1 94 ? -1.248 -5.802 3.232 1.00 87.75 94 ALA A N 1
ATOM 748 C CA . ALA A 1 94 ? -0.630 -7.054 2.844 1.00 87.75 94 ALA A CA 1
ATOM 749 C C . ALA A 1 94 ? -0.711 -7.178 1.322 1.00 87.75 94 ALA A C 1
ATOM 751 O O . ALA A 1 94 ? -1.796 -7.086 0.746 1.00 87.75 94 ALA A O 1
ATOM 752 N N . ILE A 1 95 ? 0.440 -7.370 0.681 1.00 87.19 95 ILE A N 1
ATOM 753 C CA . ILE A 1 95 ? 0.511 -7.659 -0.748 1.00 87.19 95 ILE A CA 1
ATOM 754 C C . ILE A 1 95 ? 1.062 -9.061 -0.928 1.00 87.19 95 ILE A C 1
ATOM 756 O O . ILE A 1 95 ? 2.153 -9.369 -0.451 1.00 87.19 95 ILE A O 1
ATOM 760 N N . GLU A 1 96 ? 0.303 -9.892 -1.629 1.00 86.06 96 GLU A N 1
ATOM 761 C CA . GLU A 1 96 ? 0.663 -11.266 -1.946 1.00 86.06 96 GLU A CA 1
ATOM 762 C C . GLU A 1 96 ? 0.800 -11.420 -3.461 1.00 86.06 96 GLU A C 1
ATOM 764 O O . GLU A 1 96 ? -0.096 -11.045 -4.216 1.00 86.06 96 GLU A O 1
ATOM 769 N N . GLU A 1 97 ? 1.929 -11.951 -3.930 1.00 83.31 97 GLU A N 1
ATOM 770 C CA . GLU A 1 97 ? 2.084 -12.292 -5.343 1.00 83.31 97 GLU A CA 1
ATOM 771 C C . GLU A 1 97 ? 1.284 -13.564 -5.639 1.00 83.31 97 GLU A C 1
ATOM 773 O O . GLU A 1 97 ? 1.581 -14.640 -5.121 1.00 83.31 97 GLU A O 1
ATOM 778 N N . LEU A 1 98 ? 0.263 -13.440 -6.484 1.00 80.06 98 LEU A N 1
ATOM 779 C CA . LEU A 1 98 ? -0.490 -14.578 -6.976 1.00 80.06 98 LEU A CA 1
ATOM 780 C C . LEU A 1 98 ? 0.356 -15.318 -8.019 1.00 80.06 98 LEU A C 1
ATOM 782 O O . LEU A 1 98 ? 0.841 -14.692 -8.974 1.00 80.06 98 LEU A O 1
ATOM 786 N N . PRO A 1 99 ? 0.505 -16.650 -7.894 1.00 67.44 99 PRO A N 1
ATOM 787 C CA . PRO A 1 99 ? 1.172 -17.434 -8.917 1.00 67.44 99 PRO A CA 1
ATOM 788 C C . PRO A 1 99 ? 0.435 -17.232 -10.243 1.00 67.44 99 PRO A C 1
ATOM 790 O O . PRO A 1 99 ? -0.796 -17.261 -10.293 1.00 67.44 99 PRO A O 1
ATOM 793 N N . ARG A 1 100 ? 1.184 -17.018 -11.333 1.00 57.75 100 ARG A N 1
ATOM 794 C CA . ARG A 1 100 ? 0.621 -17.055 -12.686 1.00 57.75 100 ARG A CA 1
ATOM 795 C C . ARG A 1 100 ? 0.093 -18.464 -12.922 1.00 57.75 100 ARG A C 1
ATOM 797 O O . ARG A 1 100 ? 0.851 -19.350 -13.304 1.00 57.75 100 ARG A O 1
ATOM 804 N N . THR A 1 101 ? -1.190 -18.681 -12.661 1.00 47.12 101 THR A N 1
ATOM 805 C CA . THR A 1 101 ? -1.864 -19.912 -13.047 1.00 47.12 101 THR A CA 1
ATOM 806 C C . THR A 1 101 ? -1.848 -19.939 -14.567 1.00 47.12 101 THR A C 1
ATOM 808 O O . THR A 1 101 ? -2.551 -19.165 -15.215 1.00 47.12 101 THR A O 1
ATOM 811 N N . ALA A 1 102 ? -0.958 -20.754 -15.131 1.00 40.94 102 ALA A N 1
ATOM 812 C CA . ALA A 1 102 ? -1.019 -21.126 -16.530 1.00 40.94 102 ALA A CA 1
ATOM 813 C C . ALA A 1 102 ? -2.394 -21.763 -16.760 1.00 40.94 102 ALA A C 1
ATOM 815 O O . ALA A 1 102 ? -2.719 -22.764 -16.118 1.00 40.94 102 ALA A O 1
ATOM 816 N N . GLN A 1 103 ? -3.205 -21.142 -17.610 1.00 39.25 103 GLN A N 1
ATOM 817 C CA . GLN A 1 103 ? -4.388 -21.756 -18.197 1.00 39.25 103 GLN A CA 1
ATOM 818 C C . GLN A 1 103 ? -4.224 -21.739 -19.709 1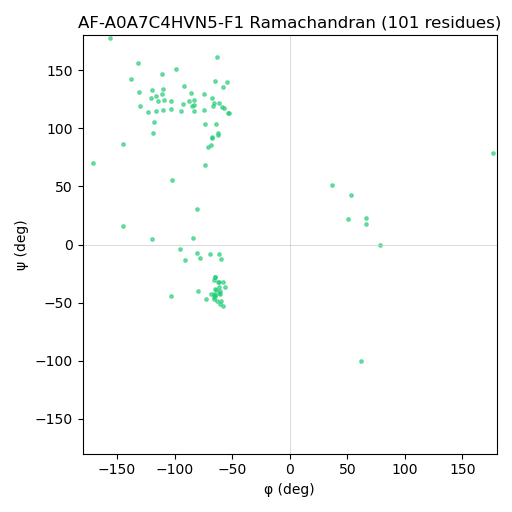.00 39.25 103 GLN A C 1
ATOM 820 O O . GLN A 1 103 ? -3.729 -20.707 -20.221 1.00 39.25 103 GLN A O 1
#

pLDDT: mean 72.91, std 14.57, range [39.25, 90.19]

Foldseek 3Di:
DDDDDPPPPPDDPDWFKKFKWKQQPHDIDFAALVLVVVCQVPCQPVDVLAVQWARDGGRIIIHGPSDDQVVVQVSSQVVCVVVCVSVPTRMGMDIDGDPPPDD

Radius of gyration: 14.44 Å; Cα contacts (8 Å, |Δi|>4): 152; chains: 1; bounding box: 22×47×38 Å

Secondary structure (DSSP, 8-state):
---------------EEEEEEEEETTEEEEPPHHHHHHHHHTTTTS-GGGTTEEEEETTEEEE-TT--HHHHHHHHHHHHHHTTTTTTSPEEEEEEEE-----

Mean predicted aligned error: 9.85 Å

Nearest PDB structures (foldseek):
  3ui3-assembly1_A  TM=4.470E-01  e=2.632E+00  Streptococcus sp. 'group G'
  4ruh-assembly1_A  TM=5.433E-01  e=4.690E+00  Homo sapiens
  3ui3-assembly1_B  TM=4.256E-01  e=6.464E+00  Streptococcus sp. 'group G'
  6ybv-assembly1_r  TM=3.031E-01  e=4.398E+00  Homo sapiens

Sequence (103 aa):
MPGNRFEYHSRAMFVRKLRVEVIIGNEKRLCPLEWLDSFAMRNFTNAPEFDDTLPVAEGLLEAGSRVEPQRLAAALEQWLNQRGKGDGKPVKVAIEELPRTAQ